Protein AF-A0A0H5R3V3-F1 (afdb_monomer_lite)

Structure (mmCIF, N/CA/C/O backbone):
data_AF-A0A0H5R3V3-F1
#
_entry.id   AF-A0A0H5R3V3-F1
#
loop_
_atom_site.group_PDB
_atom_site.id
_atom_site.type_symbol
_atom_site.label_atom_id
_atom_site.label_alt_id
_atom_site.label_comp_id
_atom_site.label_asym_id
_atom_site.label_entity_id
_atom_site.label_seq_id
_atom_site.pdbx_PDB_ins_code
_atom_site.Cartn_x
_atom_site.Cartn_y
_atom_site.Cartn_z
_atom_site.occupancy
_atom_site.B_iso_or_equiv
_atom_site.auth_seq_id
_atom_site.auth_comp_id
_atom_site.auth_asym_id
_atom_site.auth_atom_id
_atom_site.pdbx_PDB_model_num
ATOM 1 N N . CYS A 1 1 ? 11.549 13.195 17.045 1.00 38.88 1 CYS A N 1
ATOM 2 C CA . CYS A 1 1 ? 10.783 11.933 17.009 1.00 38.88 1 CYS A CA 1
ATOM 3 C C . CYS A 1 1 ? 10.040 11.777 18.329 1.00 38.88 1 CYS A C 1
ATOM 5 O O . CYS A 1 1 ? 10.634 11.305 19.287 1.00 38.88 1 CYS A O 1
ATOM 7 N N . GLY A 1 2 ? 8.801 12.267 18.409 1.00 42.75 2 GLY A N 1
ATOM 8 C CA . GLY A 1 2 ? 7.957 12.086 19.591 1.00 42.75 2 GLY A CA 1
ATOM 9 C C . GLY A 1 2 ? 7.354 10.688 19.560 1.00 42.75 2 GLY A C 1
ATOM 10 O O . GLY A 1 2 ? 6.607 10.374 18.638 1.00 42.75 2 GLY A O 1
ATOM 11 N N . GLY A 1 3 ? 7.752 9.832 20.498 1.00 58.78 3 GLY A N 1
ATOM 12 C CA . GLY A 1 3 ? 7.059 8.570 20.751 1.00 58.78 3 GLY A CA 1
ATOM 13 C C . GLY A 1 3 ? 5.764 8.815 21.525 1.00 58.78 3 GLY A C 1
ATOM 14 O O . GLY A 1 3 ? 5.591 9.887 22.105 1.00 58.78 3 GLY A O 1
ATOM 15 N N . HIS A 1 4 ? 4.884 7.812 21.561 1.00 60.09 4 HIS A N 1
ATOM 16 C CA . HIS A 1 4 ? 3.714 7.750 22.449 1.00 60.09 4 HIS A CA 1
ATOM 17 C C . HIS A 1 4 ? 4.163 7.587 23.913 1.00 60.09 4 HIS A C 1
ATOM 19 O O . HIS A 1 4 ? 3.911 6.567 24.548 1.00 60.09 4 HIS A O 1
ATOM 25 N N . ASN A 1 5 ? 4.915 8.556 24.422 1.00 69.12 5 ASN A N 1
ATOM 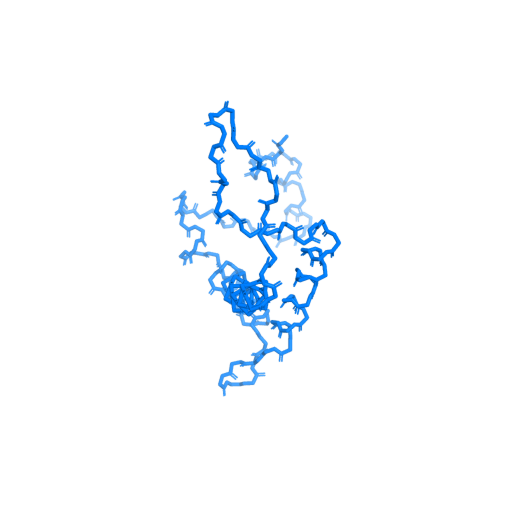26 C CA . ASN A 1 5 ? 5.430 8.551 25.780 1.00 69.12 5 ASN A CA 1
ATOM 27 C C . ASN A 1 5 ? 4.432 9.279 26.674 1.00 69.12 5 ASN A C 1
ATOM 29 O O . ASN A 1 5 ? 3.926 10.336 26.296 1.00 69.12 5 ASN A O 1
ATOM 33 N N . ALA A 1 6 ? 4.172 8.724 27.855 1.00 72.00 6 ALA A N 1
ATOM 34 C CA . ALA A 1 6 ? 3.367 9.396 28.863 1.00 72.00 6 ALA A CA 1
ATOM 35 C C . ALA A 1 6 ? 3.975 10.773 29.183 1.00 72.00 6 ALA A C 1
ATOM 37 O O . ALA A 1 6 ? 5.178 10.887 29.439 1.00 72.00 6 ALA A O 1
ATOM 38 N N . SER A 1 7 ? 3.148 11.813 29.135 1.00 81.69 7 SER A N 1
ATOM 39 C CA . SER A 1 7 ? 3.517 13.185 29.476 1.00 81.69 7 SER A CA 1
ATOM 40 C C . SER A 1 7 ? 2.353 13.85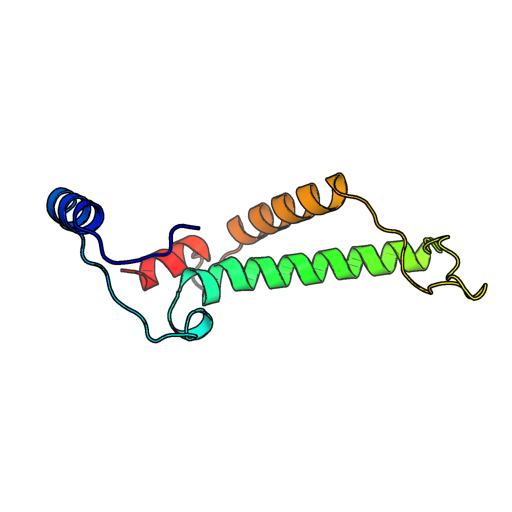9 30.197 1.00 81.69 7 SER A C 1
ATOM 42 O O . SER A 1 7 ? 1.198 13.493 29.994 1.00 81.69 7 SER A O 1
ATOM 44 N N . GLN A 1 8 ? 2.640 14.885 31.000 1.00 82.38 8 GLN A N 1
ATOM 45 C CA . GLN A 1 8 ? 1.586 15.659 31.669 1.00 82.38 8 GLN A CA 1
ATOM 46 C C . GLN A 1 8 ? 0.629 16.333 30.674 1.00 82.38 8 GLN A C 1
ATOM 48 O O . GLN A 1 8 ? -0.553 16.489 30.964 1.00 82.38 8 GLN A O 1
ATOM 53 N N . GLU A 1 9 ? 1.123 16.705 29.490 1.00 84.06 9 GLU A N 1
ATOM 54 C CA . GLU A 1 9 ? 0.297 17.250 28.405 1.00 84.06 9 GLU A CA 1
ATOM 55 C C . GLU A 1 9 ? -0.695 16.206 27.874 1.00 84.06 9 GLU A C 1
ATOM 57 O O . GLU A 1 9 ? -1.857 16.526 27.623 1.00 84.06 9 GLU A O 1
ATOM 62 N N . LEU A 1 10 ? -0.252 14.950 27.746 1.00 83.38 10 LEU A N 1
ATOM 63 C CA . LEU A 1 10 ? -1.108 13.837 27.348 1.00 83.38 10 LEU A CA 1
ATOM 64 C C . LEU A 1 10 ? -2.184 13.573 28.405 1.00 83.38 10 LEU A C 1
ATOM 66 O O . LEU A 1 10 ? -3.352 13.448 28.052 1.00 83.38 10 LEU A O 1
ATOM 70 N N . ASP A 1 11 ? -1.811 13.552 29.685 1.00 84.31 11 ASP A N 1
ATOM 71 C CA . ASP A 1 11 ? -2.750 13.320 30.789 1.00 84.31 11 ASP A CA 1
ATOM 72 C C . ASP A 1 11 ? -3.840 14.405 30.853 1.00 84.31 11 ASP A C 1
ATOM 74 O O . ASP A 1 11 ? -5.019 14.092 31.033 1.00 84.31 11 ASP A O 1
ATOM 78 N N . GLY A 1 12 ? -3.469 15.674 30.638 1.00 86.62 12 GLY A N 1
ATOM 79 C CA . GLY A 1 12 ? -4.421 16.785 30.555 1.00 86.62 12 GLY A CA 1
ATOM 80 C C . GLY A 1 12 ? -5.410 16.632 29.395 1.00 86.62 12 GLY A C 1
ATOM 81 O O . GLY A 1 12 ? -6.619 16.757 29.595 1.00 86.62 12 GLY A O 1
ATOM 82 N N . ALA A 1 13 ? -4.917 16.287 28.202 1.00 85.75 13 ALA A N 1
ATOM 83 C CA . ALA A 1 13 ? -5.757 16.075 27.022 1.00 85.75 13 ALA A CA 1
ATOM 84 C C . ALA A 1 13 ? -6.696 14.860 27.164 1.00 85.75 13 ALA A C 1
ATOM 86 O O . ALA A 1 13 ? -7.849 14.899 26.723 1.00 85.75 13 ALA A O 1
ATOM 87 N N . LEU A 1 14 ? -6.231 13.777 27.798 1.00 87.81 14 LEU A N 1
ATOM 88 C CA . LEU A 1 14 ? -7.050 12.595 28.088 1.00 87.81 14 LEU A CA 1
ATOM 89 C C . LEU A 1 14 ? -8.180 12.914 29.070 1.00 87.81 14 LEU A C 1
ATOM 91 O O . LEU A 1 14 ? -9.316 12.493 28.850 1.00 87.81 14 LEU A O 1
ATOM 95 N N . ALA A 1 15 ? -7.887 13.694 30.115 1.00 88.25 15 ALA A N 1
ATOM 96 C CA . ALA A 1 15 ? -8.889 14.130 31.081 1.00 88.25 15 ALA A CA 1
ATOM 97 C C . ALA A 1 15 ? -9.954 15.034 30.436 1.00 88.25 15 ALA A C 1
ATOM 99 O O . ALA A 1 15 ? -11.145 14.830 30.665 1.00 88.25 15 ALA A O 1
ATOM 100 N N . GLU A 1 16 ? -9.545 15.986 29.590 1.00 92.31 16 GLU A N 1
ATOM 101 C CA . GLU A 1 16 ? -10.462 16.891 28.881 1.00 92.31 16 GLU A CA 1
ATOM 102 C C . GLU A 1 16 ? -11.416 16.138 27.942 1.00 92.31 16 GLU A C 1
ATOM 104 O O . GLU A 1 16 ? -12.600 16.460 27.845 1.00 92.31 16 GLU A O 1
ATOM 109 N N . THR A 1 17 ? -10.917 15.096 27.279 1.00 89.19 17 THR A N 1
ATOM 110 C CA . THR A 1 17 ? -11.690 14.298 26.317 1.00 89.19 17 THR A CA 1
ATOM 111 C C . THR A 1 17 ? -12.368 13.074 26.935 1.00 89.19 17 THR A C 1
ATOM 113 O O . THR A 1 17 ? -12.965 12.284 26.202 1.00 89.19 17 THR A O 1
ATOM 116 N N . ASN A 1 18 ? -12.277 12.889 28.259 1.00 87.38 18 ASN A N 1
ATOM 117 C CA . ASN A 1 18 ? -12.723 11.686 28.973 1.00 87.38 18 ASN A CA 1
ATOM 118 C C . ASN A 1 18 ? -12.284 10.383 28.269 1.00 87.38 18 ASN A C 1
ATOM 120 O O . ASN A 1 18 ? -13.058 9.438 28.104 1.00 87.38 18 ASN A O 1
ATOM 124 N N . THR A 1 19 ? -11.042 10.372 27.786 1.00 84.06 19 THR A N 1
ATOM 125 C CA . THR A 1 19 ? -10.466 9.286 26.990 1.00 84.06 19 THR A CA 1
ATOM 126 C C . THR A 1 19 ? -9.404 8.556 27.806 1.00 84.06 19 THR A C 1
ATOM 128 O O . THR A 1 19 ? -8.694 9.158 28.606 1.00 84.06 19 THR A O 1
ATOM 131 N N . ALA A 1 20 ? -9.271 7.247 27.600 1.00 82.44 20 ALA A N 1
ATOM 132 C CA . ALA A 1 20 ? -8.250 6.424 28.243 1.00 82.44 20 ALA A CA 1
ATOM 133 C C . ALA A 1 20 ? -7.310 5.806 27.200 1.00 82.44 20 ALA A C 1
ATOM 135 O O . ALA A 1 20 ? -7.734 5.451 26.099 1.00 82.44 20 ALA A O 1
ATOM 136 N N . ILE A 1 21 ? -6.033 5.646 27.560 1.00 78.56 21 ILE A N 1
ATOM 137 C CA . ILE A 1 21 ? -5.049 4.945 26.727 1.00 78.56 21 ILE A CA 1
ATOM 138 C C . ILE A 1 21 ? -4.946 3.494 27.173 1.00 78.56 21 ILE A C 1
ATOM 140 O O . ILE A 1 21 ? -4.669 3.201 28.334 1.00 78.56 21 ILE A O 1
ATOM 144 N N . ASN A 1 22 ? -5.091 2.588 26.210 1.00 75.50 22 ASN A N 1
ATOM 145 C CA . ASN A 1 22 ? -4.767 1.182 26.388 1.00 75.50 22 ASN A CA 1
ATOM 146 C C . ASN A 1 22 ? -3.332 0.932 25.921 1.00 75.50 22 ASN A C 1
ATOM 148 O O . ASN A 1 22 ? -3.000 1.142 24.753 1.00 75.50 22 ASN A O 1
ATOM 152 N N . TYR A 1 23 ? -2.480 0.481 26.840 1.00 74.56 23 TYR A N 1
ATOM 153 C CA . TYR A 1 23 ? -1.112 0.094 26.520 1.00 74.56 23 TYR A CA 1
ATOM 154 C C . TYR A 1 23 ? -1.092 -1.325 25.968 1.00 74.56 23 TYR A C 1
ATOM 156 O O . TYR A 1 23 ? -1.596 -2.262 26.587 1.00 74.56 23 TYR A O 1
ATOM 164 N N . PHE A 1 24 ? -0.483 -1.481 24.800 1.00 69.56 24 PHE A N 1
ATOM 165 C CA . PHE A 1 24 ? -0.300 -2.779 24.171 1.00 69.56 24 PHE A CA 1
ATOM 166 C C . PHE A 1 24 ? 1.095 -3.334 24.463 1.00 69.56 24 PHE A C 1
ATOM 168 O O . PHE A 1 24 ? 2.037 -2.556 24.643 1.00 69.56 24 PHE A O 1
ATOM 175 N N . PRO A 1 25 ? 1.258 -4.669 24.493 1.00 76.31 25 PRO A N 1
ATOM 176 C CA . PRO A 1 25 ? 2.573 -5.271 24.624 1.00 76.31 25 PRO A CA 1
ATOM 177 C C . PRO A 1 25 ? 3.495 -4.827 23.473 1.00 76.31 25 PRO A C 1
ATOM 179 O O . PRO A 1 25 ? 3.036 -4.638 22.339 1.00 76.31 25 PRO A O 1
ATOM 182 N N . PRO A 1 26 ? 4.800 -4.650 23.748 1.00 73.12 26 PRO A N 1
ATOM 183 C CA . PRO A 1 26 ? 5.760 -4.248 22.729 1.00 73.12 26 PRO A CA 1
ATOM 184 C C . PRO A 1 26 ? 5.808 -5.273 21.588 1.00 73.12 26 PRO A C 1
ATOM 186 O O . PRO A 1 26 ? 5.655 -6.472 21.811 1.00 73.12 26 PRO A O 1
ATOM 189 N N . CYS A 1 27 ? 6.039 -4.793 20.362 1.00 69.31 27 CYS A N 1
ATOM 190 C CA . CYS A 1 27 ? 6.157 -5.609 19.145 1.00 69.31 27 CYS A CA 1
ATOM 191 C C . CYS A 1 27 ? 4.920 -6.454 18.776 1.00 69.31 27 CYS A C 1
ATOM 193 O O . CYS A 1 27 ? 5.058 -7.411 18.023 1.00 69.31 27 CYS A O 1
ATOM 195 N N . ALA A 1 28 ? 3.725 -6.110 19.266 1.00 66.56 28 ALA A N 1
ATOM 196 C CA . ALA A 1 28 ? 2.495 -6.851 18.971 1.00 66.56 28 ALA A CA 1
ATOM 197 C C . ALA A 1 28 ? 1.535 -6.110 18.021 1.00 66.56 28 ALA A C 1
ATOM 199 O O . ALA A 1 28 ? 0.359 -6.455 17.956 1.00 66.56 28 ALA A O 1
ATOM 200 N N . THR A 1 29 ? 1.995 -5.066 17.322 1.00 64.81 29 THR A N 1
ATOM 201 C CA . THR A 1 29 ? 1.158 -4.146 16.526 1.00 64.81 29 THR A CA 1
ATOM 202 C C . THR A 1 29 ? 0.253 -4.874 15.530 1.00 64.81 29 THR A C 1
ATOM 204 O O . THR A 1 29 ? -0.932 -4.575 15.456 1.00 64.81 29 THR A O 1
ATOM 207 N N . ASP A 1 30 ? 0.766 -5.868 14.814 1.00 58.84 30 ASP A N 1
ATOM 208 C CA . ASP A 1 30 ? 0.008 -6.686 13.862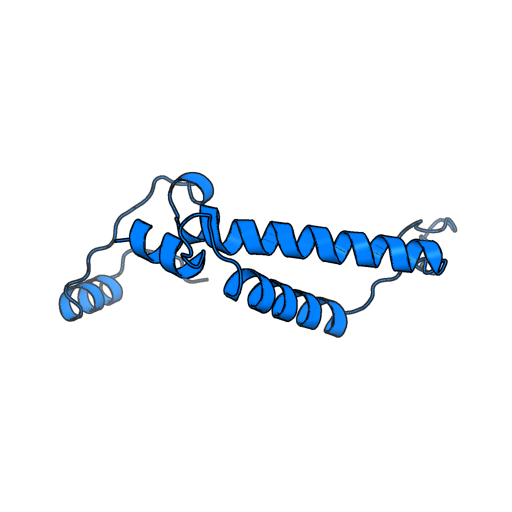 1.00 58.84 30 ASP A CA 1
ATOM 209 C C . ASP A 1 30 ? -1.058 -7.576 14.527 1.00 58.84 30 ASP A C 1
ATOM 211 O O . ASP A 1 30 ? -2.085 -7.868 13.915 1.00 58.84 30 ASP A O 1
ATOM 215 N N . LEU A 1 31 ? -0.847 -7.964 15.788 1.00 62.59 31 LEU A N 1
ATOM 216 C CA . LEU A 1 31 ? -1.757 -8.807 16.569 1.00 62.59 31 LEU A CA 1
ATOM 217 C C . LEU A 1 31 ? -2.823 -8.004 17.320 1.00 62.59 31 LEU A C 1
ATOM 219 O O . LEU A 1 31 ? -3.941 -8.482 17.511 1.00 62.59 31 LEU A O 1
ATOM 223 N N . VAL A 1 32 ? -2.476 -6.797 17.770 1.00 66.88 32 VAL A N 1
ATOM 224 C CA . VAL A 1 32 ? -3.284 -6.033 18.730 1.00 66.88 32 VAL A CA 1
ATOM 225 C C . VAL A 1 32 ? -3.863 -4.742 18.165 1.00 66.88 32 VAL A C 1
ATOM 227 O O . VAL A 1 32 ? -4.818 -4.236 18.742 1.00 66.88 32 VAL A O 1
ATOM 230 N N . GLN A 1 33 ? -3.334 -4.206 17.054 1.00 73.12 33 GLN A N 1
ATOM 231 C CA . GLN A 1 33 ? -3.871 -3.001 16.416 1.00 73.12 33 GLN A CA 1
ATOM 232 C C . GLN A 1 33 ? -4.848 -3.391 15.299 1.00 73.12 33 GLN A C 1
ATOM 234 O O . GLN A 1 33 ? -4.434 -3.905 14.251 1.00 73.12 33 GLN A O 1
ATOM 239 N N . PRO A 1 34 ? -6.151 -3.097 15.447 1.00 75.50 34 PRO A N 1
ATOM 240 C CA . PRO A 1 34 ? -7.127 -3.358 14.394 1.00 75.50 34 PRO A CA 1
ATOM 241 C C . PRO A 1 34 ? -6.823 -2.579 13.106 1.00 75.50 34 PRO A C 1
ATOM 243 O O . PRO A 1 34 ? -7.118 -3.034 12.005 1.00 75.50 34 PRO A O 1
ATOM 246 N N . ALA A 1 35 ? -6.180 -1.415 13.200 1.00 78.19 35 ALA A N 1
ATOM 247 C CA . ALA A 1 35 ? -5.762 -0.677 12.012 1.00 78.19 35 ALA A CA 1
ATOM 248 C C . ALA A 1 35 ? -4.732 -1.454 11.167 1.00 78.19 35 ALA A C 1
ATOM 250 O O . ALA A 1 35 ? -4.864 -1.483 9.939 1.00 78.19 35 ALA A O 1
ATOM 251 N N . ASP A 1 36 ? -3.751 -2.113 11.802 1.00 78.56 36 ASP A N 1
ATOM 252 C CA . ASP A 1 36 ? -2.698 -2.839 11.078 1.00 78.56 36 ASP A CA 1
ATOM 253 C C . ASP A 1 36 ? -3.226 -4.150 10.481 1.00 78.56 36 ASP A C 1
ATOM 255 O O . ASP A 1 36 ? -3.084 -4.408 9.283 1.00 78.56 36 ASP A O 1
ATOM 259 N N . SER A 1 37 ? -3.949 -4.920 11.301 1.00 77.62 37 SER A N 1
ATOM 260 C CA . SER A 1 37 ? -4.526 -6.218 10.922 1.00 77.62 37 SER A CA 1
ATOM 261 C C . SER A 1 37 ? -5.645 -6.138 9.876 1.00 77.62 37 SER A C 1
ATOM 263 O O . SER A 1 37 ? -5.879 -7.115 9.164 1.00 77.62 37 SER A O 1
ATOM 265 N N . PHE A 1 38 ? -6.331 -4.996 9.741 1.00 80.69 38 PHE A N 1
ATOM 266 C CA . PHE A 1 38 ? -7.399 -4.820 8.751 1.00 80.69 38 PHE A CA 1
ATOM 267 C C . PHE A 1 38 ? -7.009 -3.870 7.620 1.00 80.69 38 PHE A C 1
ATOM 269 O O . PHE A 1 38 ? -6.851 -4.299 6.479 1.00 80.69 38 PHE A O 1
ATOM 276 N N . VAL A 1 39 ? -6.889 -2.572 7.900 1.00 86.62 39 VAL A N 1
ATOM 277 C CA . VAL A 1 39 ? -6.787 -1.554 6.842 1.00 86.62 39 VAL A CA 1
ATOM 278 C C . VAL A 1 39 ? -5.406 -1.569 6.197 1.00 86.62 39 VAL A C 1
ATOM 280 O O . VAL A 1 39 ? -5.302 -1.647 4.974 1.00 86.62 39 VAL A O 1
ATOM 283 N N . ILE A 1 40 ? -4.343 -1.535 7.003 1.00 87.50 40 ILE A N 1
ATOM 284 C CA . ILE A 1 40 ? -2.967 -1.496 6.493 1.00 87.50 40 ILE A CA 1
ATOM 285 C C . ILE A 1 40 ? -2.622 -2.811 5.797 1.00 87.50 40 ILE A C 1
ATOM 287 O O . ILE A 1 40 ? -2.045 -2.777 4.713 1.00 87.50 40 ILE A O 1
ATOM 291 N N . SER A 1 41 ? -3.012 -3.958 6.366 1.00 88.75 41 SER A N 1
ATOM 292 C CA . SER A 1 41 ? -2.863 -5.259 5.707 1.00 88.75 41 SER A CA 1
ATOM 293 C C . SER A 1 41 ? -3.487 -5.253 4.306 1.00 88.75 41 SER A C 1
ATOM 295 O O . SER A 1 41 ? -2.811 -5.595 3.338 1.00 88.75 41 SER A O 1
ATOM 297 N N . LYS A 1 42 ? -4.718 -4.751 4.149 1.00 92.19 42 LYS A N 1
ATOM 298 C CA . LYS A 1 42 ? -5.372 -4.679 2.832 1.00 92.19 42 LYS A CA 1
ATOM 299 C C . LYS A 1 42 ? -4.696 -3.700 1.870 1.00 92.19 42 LYS A C 1
ATOM 301 O O . LYS A 1 42 ? -4.650 -3.964 0.671 1.00 92.19 42 LYS A O 1
ATOM 306 N N . ILE A 1 43 ? -4.132 -2.601 2.374 1.00 94.69 43 ILE A N 1
ATOM 307 C CA . ILE A 1 43 ? -3.331 -1.673 1.558 1.00 94.69 43 ILE A CA 1
ATOM 308 C C . ILE A 1 43 ? -2.043 -2.351 1.078 1.00 94.69 43 ILE A C 1
ATOM 310 O O . ILE A 1 43 ? -1.691 -2.201 -0.090 1.00 94.69 43 ILE A O 1
ATOM 314 N N . LYS A 1 44 ? -1.364 -3.119 1.942 1.00 93.94 44 LYS A N 1
ATOM 315 C CA . LYS A 1 44 ? -0.166 -3.899 1.582 1.00 93.94 44 LYS A CA 1
ATOM 316 C C . LYS A 1 44 ? -0.489 -4.947 0.507 1.00 93.94 44 LYS A C 1
ATOM 318 O O . LYS A 1 44 ? 0.274 -5.075 -0.454 1.00 93.94 44 LYS A O 1
ATOM 323 N N . ASP A 1 45 ? -1.626 -5.636 0.626 1.00 95.12 45 ASP A N 1
ATOM 324 C CA . ASP A 1 45 ? -2.103 -6.607 -0.371 1.00 95.12 45 ASP A CA 1
ATOM 325 C C . ASP A 1 45 ? -2.319 -5.939 -1.743 1.00 95.12 45 ASP A C 1
ATOM 327 O O . ASP A 1 45 ? -1.776 -6.382 -2.759 1.00 95.12 45 ASP A O 1
ATOM 331 N N . GLU A 1 46 ? -3.077 -4.837 -1.781 1.00 96.88 46 GLU A N 1
ATOM 332 C CA . GLU A 1 46 ? -3.401 -4.131 -3.028 1.00 96.88 46 GLU A CA 1
ATOM 333 C C . GLU A 1 46 ? -2.167 -3.475 -3.664 1.00 96.88 46 GLU A C 1
ATOM 335 O O . GLU A 1 46 ? -2.007 -3.505 -4.889 1.00 96.88 46 GLU A O 1
ATOM 340 N N . TRP A 1 47 ? -1.262 -2.940 -2.838 1.00 98.00 47 TRP A N 1
ATOM 341 C CA . TRP A 1 47 ? 0.035 -2.437 -3.284 1.00 98.00 47 TRP A CA 1
ATOM 342 C C . TRP A 1 47 ? 0.839 -3.530 -3.978 1.00 98.00 47 TRP A C 1
ATOM 344 O O . TRP A 1 47 ? 1.319 -3.324 -5.092 1.00 98.00 47 TRP A O 1
ATOM 354 N N . THR A 1 48 ? 0.955 -4.698 -3.342 1.00 97.62 48 THR A N 1
ATOM 355 C CA . THR A 1 48 ? 1.715 -5.837 -3.869 1.00 97.62 48 THR A CA 1
ATOM 356 C C . THR A 1 48 ? 1.154 -6.273 -5.216 1.00 97.62 48 THR A C 1
ATOM 358 O O . THR A 1 48 ? 1.886 -6.303 -6.203 1.00 97.62 48 THR A O 1
ATOM 361 N N . ARG A 1 49 ? -0.166 -6.480 -5.298 1.00 97.88 49 ARG A N 1
ATOM 362 C CA . ARG A 1 49 ? -0.850 -6.888 -6.531 1.00 97.88 49 ARG A CA 1
ATOM 363 C C . ARG A 1 49 ? -0.603 -5.917 -7.690 1.00 97.88 49 ARG A C 1
ATOM 365 O O . ARG A 1 49 ? -0.287 -6.335 -8.802 1.00 97.88 49 ARG A O 1
ATOM 372 N N . ARG A 1 50 ? -0.762 -4.611 -7.454 1.00 97.88 50 ARG A N 1
ATOM 373 C CA . ARG A 1 50 ? -0.562 -3.581 -8.489 1.00 97.88 50 ARG A CA 1
ATOM 374 C C . ARG A 1 50 ? 0.902 -3.421 -8.876 1.00 97.88 50 ARG A C 1
ATOM 376 O O . ARG A 1 50 ? 1.204 -3.216 -10.051 1.00 97.88 50 ARG A O 1
ATOM 383 N N . TRP A 1 51 ? 1.806 -3.511 -7.905 1.00 97.31 51 TRP A N 1
ATOM 384 C CA . TRP A 1 51 ? 3.233 -3.437 -8.173 1.00 97.31 51 TRP A CA 1
ATOM 385 C C . TRP A 1 51 ? 3.721 -4.644 -8.974 1.00 97.31 51 TRP A C 1
ATOM 387 O O . TRP A 1 51 ? 4.519 -4.483 -9.893 1.00 97.31 51 TRP A O 1
ATOM 397 N N . ASP A 1 52 ? 3.199 -5.838 -8.693 1.00 97.56 52 ASP A N 1
ATOM 398 C CA . ASP A 1 52 ? 3.488 -7.039 -9.473 1.00 97.56 52 ASP A CA 1
ATOM 399 C C . ASP A 1 52 ? 3.045 -6.890 -10.928 1.00 97.56 52 ASP A C 1
ATOM 401 O O . ASP A 1 52 ? 3.852 -7.123 -11.827 1.00 97.56 52 ASP A O 1
ATOM 405 N N . LEU A 1 53 ? 1.825 -6.395 -11.169 1.00 97.19 53 LEU A N 1
ATOM 406 C CA . LEU A 1 53 ? 1.363 -6.065 -12.521 1.00 97.19 53 LEU A CA 1
ATOM 407 C C . LEU A 1 53 ? 2.309 -5.083 -13.217 1.00 97.19 53 LEU A C 1
ATOM 409 O O . LEU A 1 53 ? 2.710 -5.317 -14.356 1.00 97.19 53 LEU A O 1
ATOM 413 N N . LYS A 1 54 ? 2.749 -4.031 -12.515 1.00 97.06 54 LYS A N 1
ATOM 414 C CA . LYS A 1 54 ? 3.685 -3.072 -13.104 1.00 97.06 54 LYS A CA 1
ATOM 415 C C . LYS A 1 54 ? 5.040 -3.688 -13.427 1.00 97.06 54 LYS A C 1
ATOM 417 O O . LYS A 1 54 ? 5.623 -3.359 -14.456 1.00 97.06 54 LYS A O 1
ATOM 422 N N . LYS A 1 55 ? 5.556 -4.574 -12.574 1.00 95.81 55 LYS A N 1
ATOM 423 C CA . LYS A 1 55 ? 6.797 -5.301 -12.862 1.00 95.81 55 LYS A CA 1
ATOM 424 C C . LYS A 1 55 ? 6.650 -6.147 -14.122 1.00 95.81 55 LYS A C 1
ATOM 426 O O . LYS A 1 55 ? 7.556 -6.120 -14.945 1.00 95.81 55 LYS A O 1
ATOM 431 N N . PHE A 1 56 ? 5.523 -6.840 -14.299 1.00 97.12 56 PHE A N 1
ATOM 432 C CA . PHE A 1 56 ? 5.263 -7.594 -15.527 1.00 97.12 56 PHE A CA 1
ATOM 433 C C . PHE A 1 56 ? 5.231 -6.694 -16.765 1.00 97.12 56 PHE A C 1
ATOM 435 O O . PHE A 1 56 ? 5.874 -7.034 -17.753 1.00 97.12 56 PHE A O 1
ATOM 442 N N . GLU A 1 57 ? 4.577 -5.529 -16.704 1.00 96.81 57 GLU A N 1
ATOM 443 C CA . GLU A 1 57 ? 4.599 -4.548 -17.803 1.00 96.81 57 GLU A CA 1
ATOM 444 C C . GLU A 1 57 ? 6.025 -4.098 -18.148 1.00 96.81 57 GLU A C 1
ATOM 446 O O . GLU A 1 57 ? 6.384 -4.018 -19.318 1.00 96.81 57 GLU A O 1
ATOM 451 N N . LEU A 1 58 ? 6.851 -3.812 -17.135 1.00 96.19 58 LEU A N 1
ATOM 452 C CA . LEU A 1 58 ? 8.240 -3.396 -17.347 1.00 96.19 58 LEU A CA 1
ATOM 453 C C . LEU A 1 58 ? 9.077 -4.522 -17.964 1.00 96.19 58 LEU A C 1
ATOM 455 O O . LEU A 1 58 ? 9.873 -4.256 -18.855 1.00 96.19 58 LEU A O 1
ATOM 459 N N . ILE A 1 59 ? 8.875 -5.770 -17.532 1.00 94.94 59 ILE A N 1
ATOM 460 C CA . ILE A 1 59 ? 9.547 -6.941 -18.117 1.00 94.94 59 ILE A CA 1
ATOM 461 C C . ILE A 1 59 ? 9.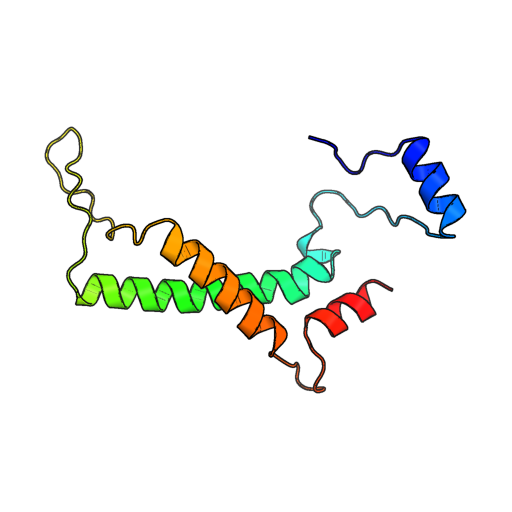140 -7.112 -19.584 1.00 94.94 59 ILE A C 1
ATOM 463 O O . ILE A 1 59 ? 9.999 -7.310 -20.436 1.00 94.94 59 ILE A O 1
ATOM 467 N N . GLN A 1 60 ? 7.844 -7.012 -19.893 1.00 96.44 60 GLN A N 1
ATOM 468 C CA . GLN A 1 60 ? 7.340 -7.131 -21.266 1.00 96.44 60 GLN A CA 1
ATOM 469 C C . GLN A 1 60 ? 7.829 -5.997 -22.174 1.00 96.44 60 GLN A C 1
ATOM 471 O O . GLN A 1 60 ? 8.025 -6.214 -23.365 1.00 96.44 60 GLN A O 1
ATOM 476 N N . GLY A 1 61 ? 8.036 -4.805 -21.612 1.00 95.25 61 GLY A N 1
ATOM 477 C CA . GLY A 1 61 ? 8.589 -3.651 -22.317 1.00 95.25 61 GLY A CA 1
ATOM 478 C C . GLY A 1 61 ? 10.117 -3.612 -22.398 1.00 95.25 61 GLY A C 1
ATOM 479 O O . GLY A 1 61 ? 10.642 -2.608 -22.866 1.00 95.25 61 GLY A O 1
ATOM 480 N N . ASP A 1 62 ? 10.821 -4.644 -21.916 1.00 92.44 62 ASP A N 1
ATOM 481 C CA . ASP A 1 62 ? 12.289 -4.677 -21.798 1.00 92.44 62 ASP A CA 1
ATOM 482 C C . ASP A 1 62 ? 12.866 -3.464 -21.033 1.00 92.44 62 ASP A C 1
ATOM 484 O O . ASP A 1 62 ? 13.974 -2.984 -21.270 1.00 92.44 62 ASP A O 1
ATOM 488 N N . GLU A 1 63 ? 12.092 -2.940 -20.079 1.00 93.31 63 GLU A N 1
ATOM 489 C CA . GLU A 1 63 ? 12.403 -1.722 -19.337 1.00 93.31 63 GLU A CA 1
ATOM 490 C C . GLU A 1 63 ? 13.346 -2.015 -18.167 1.00 93.31 63 GLU A C 1
ATOM 492 O O . GLU A 1 63 ? 12.985 -1.932 -16.985 1.00 93.31 63 GLU A O 1
ATOM 497 N N . TRP A 1 64 ? 14.586 -2.360 -18.499 1.00 90.81 64 TRP A N 1
ATOM 498 C CA . TRP A 1 64 ? 15.661 -2.580 -17.540 1.00 90.81 64 TRP A CA 1
ATOM 499 C C . TRP A 1 64 ? 16.391 -1.280 -17.191 1.00 90.81 64 TRP A C 1
ATOM 501 O O . TRP A 1 64 ? 16.405 -0.288 -17.917 1.00 90.81 64 TRP A O 1
ATOM 511 N N . SER A 1 65 ? 17.008 -1.263 -16.017 1.00 87.12 65 SER A N 1
ATOM 512 C CA . SER A 1 65 ? 17.861 -0.166 -15.584 1.00 87.12 65 SER A CA 1
ATOM 513 C C . SER A 1 65 ? 19.177 -0.189 -16.361 1.00 87.12 65 SER A C 1
ATOM 515 O O . SER A 1 65 ? 19.948 -1.143 -16.261 1.00 87.12 65 SER A O 1
ATOM 517 N N . ASN A 1 66 ? 19.480 0.925 -17.028 1.00 80.00 66 ASN A N 1
ATOM 518 C CA . ASN A 1 66 ? 20.731 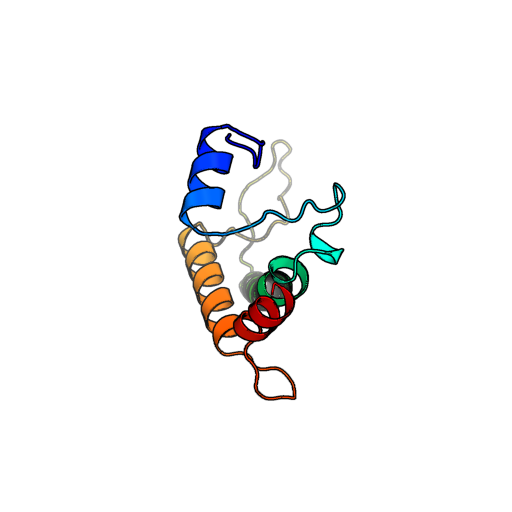1.129 -17.768 1.00 80.00 66 ASN A CA 1
ATOM 519 C C . ASN A 1 66 ? 21.938 1.462 -16.878 1.00 80.00 66 ASN A C 1
ATOM 521 O O . ASN A 1 66 ? 22.969 1.932 -17.353 1.00 80.00 66 ASN A O 1
ATOM 525 N N . THR A 1 67 ? 21.823 1.260 -15.565 1.00 77.00 67 THR A N 1
ATOM 526 C CA . THR A 1 67 ? 22.920 1.520 -14.638 1.00 77.00 67 THR A CA 1
ATOM 527 C C . THR A 1 67 ? 23.906 0.356 -14.668 1.00 77.00 67 THR A C 1
ATOM 529 O O . THR A 1 67 ? 23.639 -0.728 -14.138 1.00 77.00 67 THR A O 1
ATOM 532 N N . VAL A 1 68 ? 25.067 0.609 -15.267 1.00 73.06 68 VAL A N 1
ATOM 533 C CA . VAL A 1 68 ? 26.214 -0.299 -15.261 1.00 73.06 68 VAL A CA 1
ATOM 534 C C . VAL A 1 68 ? 26.868 -0.255 -13.878 1.00 73.06 68 VAL A C 1
ATOM 536 O O . VAL A 1 68 ? 27.090 0.818 -13.314 1.00 73.06 68 VAL A O 1
ATOM 539 N N . ARG A 1 69 ? 27.135 -1.422 -13.283 1.00 74.06 69 ARG A N 1
ATOM 540 C CA . ARG A 1 69 ? 27.847 -1.508 -11.998 1.00 74.06 69 ARG A CA 1
ATOM 541 C C . ARG A 1 69 ? 29.317 -1.126 -12.195 1.00 74.06 69 ARG A C 1
ATOM 543 O O . ARG A 1 69 ? 29.841 -1.229 -13.297 1.00 74.06 69 ARG A O 1
ATOM 550 N N . ALA A 1 70 ? 30.012 -0.784 -11.108 1.00 74.25 70 ALA A N 1
ATOM 551 C CA . ALA A 1 70 ? 31.431 -0.403 -11.134 1.00 74.25 70 ALA A CA 1
ATOM 552 C C . ALA A 1 70 ? 32.365 -1.434 -11.818 1.00 74.25 70 ALA A C 1
ATOM 554 O O . ALA A 1 70 ? 33.452 -1.073 -12.246 1.00 74.25 70 ALA A O 1
ATOM 555 N N . GLY A 1 71 ? 31.936 -2.696 -11.956 1.00 75.00 71 GLY A N 1
ATOM 556 C CA . GLY A 1 71 ? 32.657 -3.758 -12.671 1.00 75.00 71 GLY A CA 1
ATOM 557 C C . GLY A 1 71 ? 32.190 -4.034 -14.106 1.00 75.00 71 GLY A C 1
ATOM 558 O O . GLY A 1 71 ? 32.451 -5.118 -14.609 1.00 75.00 71 GLY A O 1
ATOM 559 N N . GLY A 1 72 ? 31.432 -3.139 -14.748 1.00 74.06 72 GLY A N 1
ATOM 560 C CA . GLY A 1 72 ? 30.978 -3.307 -16.139 1.00 74.06 72 GLY A CA 1
ATOM 561 C C . GLY A 1 72 ? 29.753 -4.214 -16.331 1.00 74.0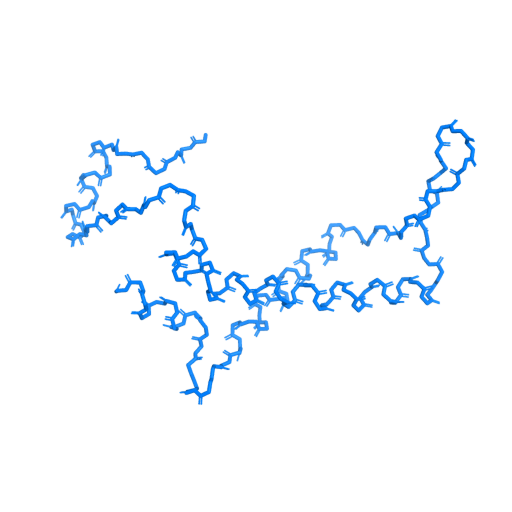6 72 GLY A C 1
ATOM 562 O O . GLY A 1 72 ? 29.141 -4.194 -17.395 1.00 74.06 72 GLY A O 1
ATOM 563 N N . ASN A 1 73 ? 29.336 -4.965 -15.305 1.00 75.62 73 ASN A N 1
ATOM 564 C CA . ASN A 1 73 ? 28.132 -5.798 -15.374 1.00 75.62 73 ASN A CA 1
ATOM 565 C C . ASN A 1 73 ? 26.838 -4.984 -15.253 1.00 75.62 73 ASN A C 1
ATOM 567 O O . ASN A 1 73 ? 26.711 -4.074 -14.425 1.00 75.62 73 ASN A O 1
ATOM 571 N N . TRP A 1 74 ? 25.830 -5.401 -16.017 1.00 76.75 74 TRP A N 1
ATOM 572 C CA . TRP A 1 74 ? 24.469 -4.885 -15.915 1.00 76.75 74 TRP A CA 1
ATOM 573 C C . TRP A 1 74 ? 23.821 -5.279 -14.586 1.00 76.75 74 TRP A C 1
ATOM 575 O O . TRP A 1 74 ? 24.065 -6.347 -14.024 1.00 76.75 74 TRP A O 1
ATOM 585 N N . SER A 1 75 ? 22.983 -4.387 -14.057 1.00 78.69 75 SER A N 1
ATOM 586 C CA . SER A 1 75 ? 22.391 -4.551 -12.729 1.00 78.69 75 SER A CA 1
ATOM 587 C C . SER A 1 75 ? 21.283 -5.611 -12.667 1.00 78.69 75 SER A C 1
ATOM 589 O O . SER A 1 75 ? 21.026 -6.126 -11.576 1.00 78.69 75 SER A O 1
ATOM 591 N N . GLY A 1 76 ? 20.636 -5.914 -13.802 1.00 83.38 76 GLY A N 1
ATOM 592 C CA . GLY A 1 76 ? 19.464 -6.801 -13.897 1.00 83.38 76 GLY A CA 1
ATOM 593 C C . GLY A 1 76 ? 18.205 -6.255 -13.208 1.00 83.38 76 GLY A C 1
ATOM 594 O O . GLY A 1 76 ? 17.225 -6.969 -13.035 1.00 83.38 76 GLY A O 1
ATOM 595 N N . LYS A 1 77 ? 18.231 -4.995 -12.756 1.00 89.31 77 LYS A N 1
ATOM 596 C CA . LYS A 1 77 ? 17.108 -4.343 -12.074 1.00 89.31 77 LYS A CA 1
ATOM 597 C C . LYS A 1 77 ? 16.148 -3.757 -13.100 1.00 89.31 77 LYS A C 1
ATOM 599 O O . LYS A 1 77 ? 16.603 -3.204 -14.095 1.00 89.31 77 LYS A O 1
ATOM 604 N N . LEU A 1 78 ? 14.850 -3.797 -12.816 1.00 92.88 78 LEU A N 1
ATOM 605 C CA . LEU A 1 78 ? 13.856 -3.063 -13.600 1.00 92.88 78 LEU A CA 1
ATOM 606 C C . LEU A 1 78 ? 14.069 -1.551 -13.474 1.00 92.88 78 LEU A C 1
ATOM 608 O O . LEU A 1 78 ? 14.539 -1.056 -12.441 1.00 92.88 78 LEU A O 1
ATOM 612 N N . ARG A 1 79 ? 13.713 -0.815 -14.527 1.00 92.69 79 ARG A N 1
ATOM 613 C CA . ARG A 1 79 ? 13.743 0.646 -14.542 1.00 92.69 79 ARG A CA 1
ATOM 614 C C . ARG A 1 79 ? 12.803 1.183 -13.467 1.00 92.69 79 ARG A C 1
ATOM 616 O O . ARG A 1 79 ? 11.650 0.773 -13.366 1.00 92.69 79 ARG A O 1
ATOM 623 N N . ASN A 1 80 ? 13.299 2.119 -12.663 1.00 93.12 80 ASN A N 1
ATOM 624 C CA . ASN A 1 80 ? 12.503 2.757 -11.622 1.00 93.12 80 ASN A CA 1
ATOM 625 C C . ASN A 1 80 ? 11.461 3.703 -12.264 1.00 93.12 80 ASN A C 1
ATOM 627 O O . ASN A 1 80 ? 11.872 4.658 -12.924 1.00 93.12 80 ASN A O 1
ATOM 631 N N . PRO A 1 81 ? 10.144 3.501 -12.050 1.00 93.94 81 PRO A N 1
ATOM 632 C CA . PRO A 1 81 ? 9.098 4.379 -12.593 1.00 93.94 81 PRO A CA 1
ATOM 633 C C . PRO A 1 81 ? 9.083 5.805 -12.014 1.00 93.94 81 PRO A C 1
ATOM 635 O O . PRO A 1 81 ? 8.390 6.678 -12.532 1.00 93.94 81 PRO A O 1
ATOM 638 N N . GLY A 1 82 ? 9.824 6.049 -10.932 1.00 95.44 82 GLY A N 1
ATOM 639 C CA . GLY A 1 82 ? 9.962 7.357 -10.302 1.00 95.44 82 GLY A CA 1
ATOM 640 C C . GLY A 1 82 ? 8.895 7.670 -9.250 1.00 95.44 82 GLY A C 1
ATOM 641 O O . GLY A 1 82 ? 7.912 6.954 -9.059 1.00 95.44 82 GLY A O 1
ATOM 642 N N . LYS A 1 83 ? 9.105 8.783 -8.535 1.00 96.38 83 LYS A N 1
ATOM 643 C CA . LYS A 1 83 ? 8.294 9.194 -7.373 1.00 96.38 83 LYS A CA 1
ATOM 644 C C . LYS A 1 83 ? 6.811 9.380 -7.708 1.00 96.38 83 LYS A C 1
ATOM 646 O O . LYS A 1 83 ? 5.963 8.954 -6.933 1.00 96.38 83 LYS A O 1
ATOM 651 N N . ALA A 1 84 ? 6.504 10.005 -8.846 1.00 97.69 84 ALA A N 1
ATOM 652 C CA . ALA A 1 84 ? 5.127 10.294 -9.248 1.00 97.69 84 ALA A CA 1
ATOM 653 C C . ALA A 1 84 ? 4.285 9.014 -9.370 1.00 97.69 84 ALA A C 1
ATOM 655 O O . ALA A 1 84 ? 3.174 8.959 -8.849 1.00 97.69 84 ALA A O 1
ATOM 656 N N . TYR A 1 85 ? 4.855 7.964 -9.970 1.00 97.19 85 TYR A N 1
ATOM 657 C CA . TYR A 1 85 ? 4.199 6.666 -10.083 1.00 97.19 85 TYR A CA 1
ATOM 658 C C . TYR A 1 85 ? 3.879 6.068 -8.708 1.00 97.19 85 TYR A C 1
ATOM 660 O O . TYR A 1 85 ? 2.743 5.678 -8.463 1.00 97.19 85 TYR A O 1
ATOM 668 N N . PHE A 1 86 ? 4.847 6.034 -7.787 1.00 97.44 86 PHE A N 1
ATOM 669 C CA . PHE A 1 86 ? 4.629 5.436 -6.465 1.00 97.44 86 PHE A CA 1
ATOM 670 C C . PHE A 1 86 ? 3.630 6.215 -5.604 1.00 97.44 86 PHE A C 1
ATOM 672 O O . PHE A 1 86 ? 2.870 5.606 -4.854 1.00 97.44 86 PHE A O 1
ATOM 679 N N . LEU A 1 87 ? 3.590 7.544 -5.726 1.00 97.75 87 LEU A N 1
ATOM 680 C CA . LEU A 1 87 ? 2.581 8.358 -5.044 1.00 97.75 87 LEU A CA 1
ATOM 681 C C . LEU A 1 87 ? 1.176 8.093 -5.596 1.00 97.75 87 LEU A C 1
ATOM 683 O O . LEU A 1 87 ? 0.233 7.950 -4.817 1.00 97.75 87 LEU A O 1
ATOM 687 N N . GLN A 1 88 ? 1.039 7.974 -6.919 1.00 97.81 88 GLN A N 1
ATOM 688 C CA . GLN A 1 88 ? -0.233 7.613 -7.539 1.00 97.81 88 GLN A CA 1
ATOM 689 C C . GLN A 1 88 ? -0.662 6.195 -7.141 1.00 97.81 88 GLN A C 1
ATOM 691 O O . GLN A 1 88 ? -1.809 5.989 -6.749 1.00 97.81 88 GLN A O 1
ATOM 696 N N . LEU A 1 89 ? 0.273 5.240 -7.154 1.00 97.81 89 LEU A N 1
ATOM 697 C CA . LEU A 1 89 ? 0.044 3.870 -6.708 1.00 97.81 89 LEU A CA 1
ATOM 698 C C . LEU A 1 89 ? -0.476 3.838 -5.265 1.00 97.81 89 LEU A C 1
ATOM 700 O O . LEU A 1 89 ? -1.472 3.169 -4.999 1.00 97.81 89 LEU A O 1
ATOM 704 N N . ALA A 1 90 ? 0.145 4.593 -4.353 1.00 96.75 90 ALA A N 1
ATOM 705 C CA . ALA A 1 90 ? -0.307 4.698 -2.967 1.00 96.75 90 ALA A CA 1
ATOM 706 C C . ALA A 1 90 ? -1.749 5.221 -2.880 1.00 96.75 90 ALA A C 1
ATOM 708 O O . ALA A 1 90 ? -2.589 4.612 -2.215 1.00 96.75 90 ALA A O 1
ATOM 709 N N . ALA A 1 91 ? -2.051 6.316 -3.587 1.00 97.50 91 ALA A N 1
ATOM 710 C CA . ALA A 1 91 ? -3.387 6.903 -3.606 1.00 97.50 91 ALA A CA 1
ATOM 711 C C . ALA A 1 91 ? -4.437 5.916 -4.138 1.00 97.50 91 ALA A C 1
ATOM 713 O O . ALA A 1 91 ? -5.520 5.786 -3.564 1.00 97.50 91 ALA A O 1
ATOM 714 N N . ASP A 1 92 ? -4.114 5.182 -5.200 1.00 97.75 92 ASP A N 1
ATOM 715 C CA . ASP A 1 92 ? -5.034 4.217 -5.792 1.00 97.75 92 ASP A CA 1
ATOM 716 C C . ASP A 1 92 ? -5.251 2.989 -4.904 1.00 97.75 92 ASP A C 1
ATOM 718 O O . ASP A 1 92 ? -6.378 2.496 -4.824 1.00 97.75 92 ASP A O 1
ATOM 722 N N . CYS A 1 93 ? -4.220 2.529 -4.188 1.00 97.50 93 CYS A N 1
ATOM 723 C CA . CYS A 1 93 ? -4.361 1.462 -3.194 1.00 97.50 93 CYS A CA 1
ATOM 724 C C . CYS A 1 93 ? -5.310 1.884 -2.068 1.00 97.50 93 CYS A C 1
ATOM 726 O O . CYS A 1 93 ? -6.223 1.139 -1.718 1.00 97.50 93 CYS A O 1
ATOM 728 N N . VAL A 1 94 ? -5.148 3.103 -1.540 1.00 94.62 94 VAL A N 1
ATOM 729 C CA . VAL A 1 94 ? -6.030 3.639 -0.493 1.00 94.62 94 VAL A CA 1
ATOM 730 C C . VAL A 1 94 ? -7.471 3.756 -0.994 1.00 94.62 94 VAL A C 1
ATOM 732 O O . VAL A 1 94 ? -8.390 3.308 -0.308 1.00 94.62 94 VAL A O 1
ATOM 735 N N . ARG A 1 95 ? -7.692 4.297 -2.203 1.00 95.94 95 ARG A N 1
ATOM 736 C CA . ARG A 1 95 ? -9.037 4.397 -2.801 1.00 95.94 95 ARG A CA 1
ATOM 737 C C . ARG A 1 95 ? -9.690 3.027 -2.978 1.00 95.94 95 ARG A C 1
ATOM 739 O O . ARG A 1 95 ? -10.864 2.876 -2.646 1.00 95.94 95 ARG A O 1
ATOM 746 N N . ALA A 1 96 ? -8.937 2.046 -3.474 1.00 95.75 96 ALA A N 1
ATOM 747 C CA . ALA A 1 96 ? -9.425 0.686 -3.665 1.00 95.75 96 ALA A CA 1
ATOM 748 C C . ALA A 1 96 ? -9.802 0.031 -2.330 1.00 95.75 96 ALA A C 1
ATOM 750 O O . ALA A 1 96 ? -10.907 -0.474 -2.183 1.00 95.75 96 ALA A O 1
ATOM 751 N N . VAL A 1 97 ? -8.936 0.094 -1.317 1.00 93.62 97 VAL A N 1
ATOM 752 C CA . VAL A 1 97 ? -9.236 -0.498 -0.002 1.00 93.62 97 VAL A CA 1
ATOM 753 C C . VAL A 1 97 ? -10.422 0.191 0.673 1.00 93.62 97 VAL A C 1
ATOM 755 O O . VAL A 1 97 ? -11.245 -0.475 1.301 1.00 93.62 97 VAL A O 1
ATOM 758 N N . ASN A 1 98 ? -10.574 1.505 0.498 1.00 91.62 98 ASN A N 1
ATOM 759 C CA . ASN A 1 98 ? -11.715 2.244 1.035 1.00 91.62 98 ASN A CA 1
ATOM 760 C C . ASN A 1 98 ? -13.062 1.813 0.407 1.00 91.62 98 ASN A C 1
ATOM 762 O O . ASN A 1 98 ? -14.111 1.884 1.058 1.00 91.62 98 ASN A O 1
ATOM 766 N N . SER A 1 99 ? -13.060 1.334 -0.844 1.00 93.06 99 SER A N 1
ATOM 767 C CA . SER A 1 99 ? -14.260 0.805 -1.507 1.00 93.06 99 SER A CA 1
ATOM 768 C C . SER A 1 99 ? -14.516 -0.681 -1.233 1.00 93.06 99 SER A C 1
ATOM 770 O O . SER A 1 99 ? -15.649 -1.132 -1.399 1.00 93.06 99 SER A O 1
ATOM 772 N N . MET A 1 100 ? -13.528 -1.432 -0.738 1.00 93.75 100 MET A N 1
ATOM 773 C CA . MET A 1 100 ? -13.708 -2.843 -0.391 1.00 93.75 100 MET A CA 1
ATOM 774 C C . MET A 1 100 ? -14.681 -3.035 0.780 1.00 93.75 100 MET A C 1
ATOM 776 O O . MET A 1 100 ? -14.798 -2.197 1.684 1.00 93.75 100 MET A O 1
ATOM 780 N N . ARG A 1 101 ? -15.385 -4.168 0.757 1.00 92.31 101 ARG A N 1
ATOM 781 C CA . ARG A 1 101 ? -16.324 -4.605 1.791 1.00 92.31 101 ARG A CA 1
ATOM 782 C C . ARG A 1 101 ? -16.034 -6.052 2.165 1.00 92.31 101 ARG A C 1
ATOM 784 O O . ARG A 1 101 ? -15.607 -6.827 1.312 1.00 92.31 101 ARG A O 1
ATOM 791 N N . ASP A 1 102 ? -16.258 -6.404 3.424 1.00 88.75 102 ASP A N 1
ATOM 792 C CA . ASP A 1 102 ? -16.249 -7.802 3.846 1.00 88.75 102 ASP A CA 1
ATOM 793 C C . ASP A 1 102 ? -17.566 -8.515 3.485 1.00 88.75 102 ASP A C 1
ATOM 795 O O . ASP A 1 102 ? -18.475 -7.923 2.899 1.00 88.75 102 ASP A O 1
ATOM 799 N N . SER A 1 103 ? -17.674 -9.797 3.840 1.00 89.19 103 SER A N 1
ATOM 800 C CA . SER A 1 103 ? -18.861 -10.623 3.575 1.00 89.19 103 SER A CA 1
ATOM 801 C C . SER A 1 103 ? -20.154 -10.069 4.181 1.00 89.19 103 SER A C 1
ATOM 803 O O . SER A 1 103 ? -21.235 -10.427 3.731 1.00 89.19 103 SER A O 1
ATOM 805 N N . ASN A 1 104 ? -20.051 -9.196 5.185 1.00 89.50 104 ASN A N 1
ATOM 806 C CA . ASN A 1 104 ? -21.185 -8.575 5.864 1.00 89.50 104 ASN A CA 1
ATOM 807 C C . ASN A 1 104 ? -21.480 -7.167 5.317 1.00 89.50 104 ASN A C 1
ATOM 809 O O . ASN A 1 104 ? -22.262 -6.424 5.906 1.00 89.50 104 ASN A O 1
ATOM 813 N N . GLY A 1 105 ? -20.827 -6.763 4.222 1.00 91.06 105 GLY A N 1
ATOM 814 C CA . GLY A 1 105 ? -20.999 -5.445 3.618 1.00 91.06 105 GLY A CA 1
ATOM 815 C C . GLY A 1 105 ? -20.327 -4.306 4.391 1.00 91.06 105 GLY A C 1
ATOM 816 O O . GLY A 1 105 ? -20.586 -3.138 4.095 1.00 91.06 105 GLY A O 1
ATOM 817 N N . LEU A 1 106 ? -19.461 -4.598 5.369 1.00 90.69 106 LEU A N 1
ATOM 818 C CA . LEU A 1 106 ? -18.754 -3.576 6.144 1.00 90.69 106 LEU A CA 1
ATOM 819 C C . LEU A 1 106 ? -17.445 -3.179 5.468 1.00 90.69 106 LEU A C 1
ATOM 821 O O . LEU A 1 106 ? -16.705 -4.022 4.966 1.00 90.69 106 LEU A O 1
ATOM 825 N N . THR A 1 107 ? -17.121 -1.884 5.494 1.00 91.25 107 THR A N 1
ATOM 826 C CA . THR A 1 107 ? -15.806 -1.410 5.036 1.00 91.25 107 THR A CA 1
ATOM 827 C C . THR A 1 107 ? -14.720 -1.895 5.996 1.00 91.25 107 THR A C 1
ATOM 829 O O . THR A 1 107 ? -14.957 -1.991 7.204 1.00 91.25 107 THR A O 1
ATOM 832 N N . TYR A 1 108 ? -13.511 -2.161 5.494 1.00 87.31 108 TYR A N 1
ATOM 833 C CA . TYR A 1 108 ? -12.396 -2.555 6.364 1.00 87.31 108 TYR A CA 1
ATOM 834 C C . TYR A 1 108 ? -12.040 -1.469 7.388 1.00 87.31 108 TYR A C 1
ATOM 836 O O . TYR A 1 108 ? -11.720 -1.798 8.526 1.00 87.31 108 TYR A O 1
ATOM 844 N N . ALA A 1 109 ? -12.180 -0.190 7.023 1.00 84.88 109 ALA A N 1
ATOM 845 C CA . ALA A 1 109 ? -12.011 0.927 7.952 1.00 84.88 109 ALA A CA 1
ATOM 846 C C . ALA A 1 109 ? -13.043 0.881 9.086 1.00 84.88 109 ALA A C 1
ATOM 848 O O . ALA A 1 109 ? -12.682 0.919 10.258 1.00 84.88 109 ALA A O 1
ATOM 849 N N . ARG A 1 110 ? -14.326 0.703 8.754 1.00 84.38 110 ARG A N 1
ATOM 850 C CA . ARG A 1 110 ? -15.401 0.601 9.747 1.00 84.38 110 ARG A CA 1
ATOM 851 C C . ARG A 1 110 ? -15.229 -0.630 10.636 1.00 84.38 110 ARG A C 1
ATOM 853 O O . ARG A 1 110 ? -15.471 -0.555 11.834 1.00 84.38 110 ARG A O 1
ATOM 860 N N . LYS A 1 111 ? -14.776 -1.748 10.068 1.00 85.06 111 LYS A N 1
ATOM 861 C CA . LYS A 1 111 ? -14.462 -2.970 10.816 1.00 85.06 111 LYS A CA 1
ATOM 862 C C . LYS A 1 111 ? -13.318 -2.762 11.808 1.00 85.06 111 LYS A C 1
ATOM 864 O O . LYS A 1 111 ? -13.424 -3.224 12.940 1.00 85.06 111 LYS A O 1
ATOM 869 N N . ALA A 1 112 ? -12.265 -2.054 11.397 1.00 83.31 112 ALA A N 1
ATOM 870 C CA . ALA A 1 112 ? -11.174 -1.676 12.288 1.00 83.31 112 ALA A CA 1
ATOM 871 C C . ALA A 1 112 ? -11.683 -0.784 13.428 1.00 83.31 112 ALA A C 1
ATOM 873 O O . ALA A 1 112 ? -11.420 -1.096 14.581 1.00 83.31 112 ALA A O 1
ATOM 874 N N . MET A 1 113 ? -12.489 0.242 13.124 1.00 83.25 113 MET A N 1
ATOM 875 C CA . MET A 1 113 ? -13.073 1.133 14.137 1.00 83.25 113 MET A CA 1
ATOM 876 C C . MET A 1 113 ? -13.917 0.377 15.169 1.00 83.25 113 MET A C 1
ATOM 878 O O . MET A 1 113 ? -13.700 0.550 16.358 1.00 83.25 113 MET A O 1
ATOM 882 N N . ILE A 1 114 ? -14.809 -0.523 14.734 1.00 81.50 114 ILE A N 1
ATOM 883 C CA . ILE A 1 114 ? -15.632 -1.342 15.647 1.00 81.50 114 ILE A CA 1
ATOM 884 C C . ILE A 1 114 ? -14.760 -2.185 16.590 1.00 81.50 114 ILE A C 1
ATOM 886 O O . ILE A 1 114 ? -15.129 -2.415 17.736 1.00 81.50 114 ILE A O 1
ATOM 890 N N . ARG A 1 115 ? -13.610 -2.673 16.113 1.00 74.75 115 ARG A N 1
ATOM 891 C CA . ARG A 1 115 ? -12.683 -3.462 16.934 1.00 74.75 115 ARG A CA 1
ATOM 892 C C . ARG A 1 115 ? -11.768 -2.623 17.821 1.00 74.75 115 ARG A C 1
ATOM 894 O O . ARG A 1 115 ? -11.193 -3.186 18.746 1.00 74.75 115 ARG A O 1
ATOM 901 N N . CYS A 1 116 ? -11.610 -1.334 17.536 1.00 70.25 116 CYS A N 1
ATOM 902 C CA . CYS A 1 116 ? -10.847 -0.421 18.382 1.00 70.25 116 CYS A CA 1
ATOM 903 C C . CYS A 1 116 ? -11.628 0.040 19.625 1.00 70.25 116 CYS A C 1
ATOM 905 O O . CYS A 1 116 ? -10.979 0.498 20.562 1.00 70.25 116 CYS A O 1
ATOM 907 N N . GLY A 1 117 ? -12.958 -0.139 19.655 1.00 56.12 117 GLY A N 1
ATOM 908 C CA . GLY A 1 117 ? -13.830 0.357 20.727 1.00 56.12 117 GLY A CA 1
ATOM 909 C C . GLY A 1 117 ? -14.395 1.726 20.400 1.00 56.12 117 GLY A C 1
ATOM 910 O O . GLY A 1 117 ? -13.585 2.661 20.228 1.00 56.12 117 GLY A O 1
#

pLDDT: mean 85.01, std 12.09, range [38.88, 98.0]

Radius of gyration: 21.05 Å; chains: 1; bounding box: 54×28×54 Å

Organism: NCBI:txid70186

Foldseek 3Di:
DDDPDDDPVVVVVCVVVVHDDDDDDPPCCCPQQLCCVFQVVQLVVQLVVVVVVVVVVQVVVVQADPDQPPVRDGPRHGHDPDDVVVVVSSVVSNVVLQPDADPVRHRSVVVSVVSVD

Sequence (117 aa):
CGGHNASQELDGALAETNTAINYFPPCATDLVQPADSFVISKIKDEWTRRWDLKKFELIQGDEWSNTVRAGGNWSGKLRNPGKAYFLQLAADCVRAVNSMRDSNGLTYARKAMIRCG

Secondary structure (DSSP, 8-state):
---S---HHHHHHHHHTT--PPPPPTT-HHHH-HIIIIIIHHHHHHHHHHHHHHHHHHHHTT-B---B-TTS-B--PBPP--HHHHHHHHHHHHHHHHH-B-TTS-BHHHHHHHHH-